Protein AF-A0A392S7V9-F1 (afdb_monomer)

Radius of gyration: 16.76 Å; Cα contacts (8 Å, |Δi|>4): 91; chains: 1; bounding box: 34×37×39 Å

Structure (mmCIF, N/CA/C/O backbone):
data_AF-A0A392S7V9-F1
#
_entry.id   AF-A0A392S7V9-F1
#
loop_
_atom_site.group_PDB
_atom_site.id
_atom_site.type_symbol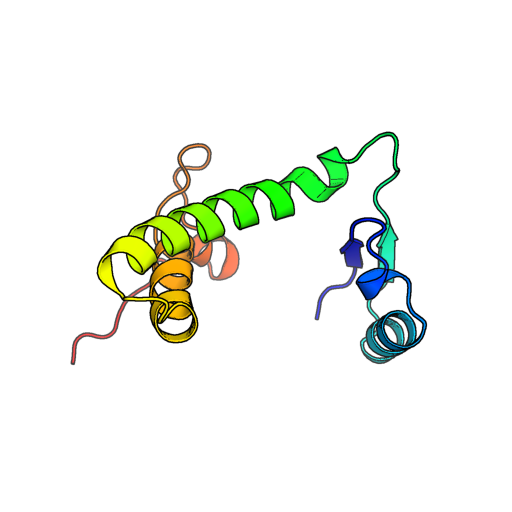
_atom_site.label_atom_id
_atom_site.label_alt_id
_atom_site.label_comp_id
_atom_site.label_asym_id
_atom_site.label_entity_id
_atom_site.label_seq_id
_atom_site.pdbx_PDB_ins_code
_atom_site.Cartn_x
_atom_site.Cartn_y
_atom_site.Cartn_z
_atom_site.occupancy
_atom_site.B_iso_or_equiv
_atom_site.auth_seq_id
_atom_site.auth_comp_id
_atom_site.auth_asym_id
_atom_site.auth_atom_id
_atom_site.pdbx_PDB_model_num
ATOM 1 N N . ILE A 1 1 ? -9.955 8.229 3.179 1.00 89.94 1 ILE A N 1
ATOM 2 C CA . ILE A 1 1 ? -8.567 8.610 3.545 1.00 89.94 1 ILE A CA 1
ATOM 3 C C . ILE A 1 1 ? -8.212 7.867 4.828 1.00 89.94 1 ILE A C 1
ATOM 5 O O . ILE A 1 1 ? -9.065 7.843 5.713 1.00 89.94 1 ILE A O 1
ATOM 9 N N . PRO A 1 2 ? -7.050 7.197 4.920 1.00 94.44 2 PRO A N 1
ATOM 10 C CA . PRO A 1 2 ? -6.676 6.460 6.123 1.00 94.44 2 PRO A CA 1
ATOM 11 C C . PRO A 1 2 ? -6.414 7.411 7.295 1.00 94.44 2 PRO A C 1
ATOM 13 O O . PRO A 1 2 ? -5.805 8.464 7.129 1.00 94.44 2 PRO A O 1
ATOM 16 N N . GLN A 1 3 ? -6.832 7.023 8.498 1.00 97.00 3 GLN A N 1
ATOM 17 C CA . GLN A 1 3 ? -6.489 7.768 9.715 1.00 97.00 3 GLN A CA 1
ATOM 18 C C . GLN A 1 3 ? -5.006 7.607 10.073 1.00 97.00 3 GLN A C 1
ATOM 20 O O . GLN A 1 3 ? -4.376 8.525 10.598 1.00 97.00 3 GLN A O 1
ATOM 25 N N . VAL A 1 4 ? -4.456 6.429 9.780 1.00 95.38 4 VAL A N 1
ATOM 26 C CA . VAL A 1 4 ? -3.097 6.020 10.117 1.00 95.38 4 VAL A CA 1
ATOM 27 C C . VAL A 1 4 ? -2.511 5.235 8.949 1.00 95.38 4 VAL A C 1
ATOM 29 O O . VAL A 1 4 ? -3.193 4.392 8.369 1.00 95.38 4 VAL A O 1
ATOM 32 N N . VAL A 1 5 ? -1.243 5.481 8.638 1.00 94.06 5 VAL A N 1
ATOM 33 C CA . VAL A 1 5 ? -0.427 4.651 7.750 1.00 94.06 5 VAL A CA 1
ATOM 34 C C . VAL A 1 5 ? 0.760 4.126 8.548 1.00 94.06 5 VAL A C 1
ATOM 36 O O . VAL A 1 5 ? 1.475 4.896 9.190 1.00 94.06 5 VAL A O 1
ATOM 39 N N . VAL A 1 6 ? 0.956 2.811 8.509 1.00 92.31 6 VAL A N 1
ATOM 40 C CA . VAL A 1 6 ? 2.122 2.145 9.093 1.00 92.31 6 VAL A CA 1
ATOM 41 C C . VAL A 1 6 ? 3.128 1.893 7.974 1.00 92.31 6 VAL A C 1
ATOM 43 O O . VAL A 1 6 ? 2.763 1.313 6.954 1.00 92.31 6 VAL A O 1
ATOM 46 N N . THR A 1 7 ? 4.369 2.346 8.139 1.00 92.56 7 THR A N 1
ATOM 47 C CA . THR A 1 7 ? 5.449 2.145 7.161 1.00 92.56 7 THR A CA 1
ATOM 48 C C . THR A 1 7 ? 6.673 1.528 7.815 1.00 92.56 7 THR A C 1
ATOM 50 O O . THR A 1 7 ? 6.905 1.697 9.014 1.00 92.56 7 THR A O 1
ATOM 53 N N . ASP A 1 8 ? 7.502 0.869 7.011 1.00 90.06 8 ASP A N 1
ATOM 54 C CA . ASP A 1 8 ? 8.871 0.571 7.417 1.00 90.06 8 ASP A CA 1
ATOM 55 C C . ASP A 1 8 ? 9.732 1.850 7.491 1.00 90.06 8 ASP A C 1
ATOM 57 O O . ASP A 1 8 ? 9.271 2.967 7.224 1.00 90.06 8 ASP A O 1
ATOM 61 N N . ASN A 1 9 ? 10.996 1.681 7.885 1.00 89.81 9 ASN A N 1
ATOM 62 C CA . ASN A 1 9 ? 11.974 2.767 7.995 1.00 89.81 9 ASN A CA 1
ATOM 63 C C . ASN A 1 9 ? 12.658 3.107 6.655 1.00 89.81 9 ASN A C 1
ATOM 65 O O . ASN A 1 9 ? 13.737 3.704 6.647 1.00 89.81 9 ASN A O 1
ATOM 69 N N . GLY A 1 10 ? 12.063 2.728 5.520 1.00 89.81 10 GLY A N 1
ATOM 70 C CA . GLY A 1 10 ? 12.559 3.073 4.195 1.00 89.81 10 GLY A CA 1
ATOM 71 C C . GLY A 1 10 ? 12.678 4.586 4.006 1.00 89.81 10 GLY A C 1
ATOM 72 O O . GLY A 1 10 ? 11.813 5.361 4.421 1.00 89.81 10 GLY A O 1
ATOM 73 N N . THR A 1 11 ? 13.752 5.031 3.354 1.00 92.38 11 THR A N 1
ATOM 74 C CA . THR A 1 11 ? 14.056 6.463 3.166 1.00 92.38 11 THR A CA 1
ATOM 75 C C . THR A 1 11 ? 12.976 7.203 2.371 1.00 92.38 11 THR A C 1
ATOM 77 O O . THR A 1 11 ? 12.734 8.394 2.580 1.00 92.38 11 THR A O 1
ATOM 80 N N . GLN A 1 12 ? 12.258 6.488 1.505 1.00 92.81 12 GLN A N 1
ATOM 81 C CA . GLN A 1 12 ? 11.091 6.989 0.785 1.00 92.81 12 GLN A CA 1
ATOM 82 C C . GLN A 1 12 ? 9.923 7.377 1.710 1.00 92.81 12 GLN A C 1
ATOM 84 O O . GLN A 1 12 ? 9.126 8.234 1.338 1.00 92.81 12 GLN A O 1
ATOM 89 N N . PHE A 1 13 ? 9.842 6.798 2.914 1.00 92.56 13 PHE A N 1
ATOM 90 C CA . PHE A 1 13 ? 8.789 7.064 3.898 1.00 92.56 13 PHE A CA 1
ATOM 91 C C . PHE A 1 13 ? 9.241 7.979 5.043 1.00 92.56 13 PHE A C 1
ATOM 93 O O . PHE A 1 13 ? 8.404 8.467 5.797 1.00 92.56 13 PHE A O 1
ATOM 100 N N . THR A 1 14 ? 10.541 8.254 5.184 1.00 91.06 14 THR A N 1
ATOM 101 C CA . THR A 1 14 ? 11.074 9.147 6.233 1.00 91.06 14 THR A CA 1
ATOM 102 C C . THR A 1 14 ? 11.309 10.583 5.751 1.00 91.06 14 THR A C 1
ATOM 104 O O . THR A 1 14 ? 11.541 11.492 6.557 1.00 91.06 14 THR A O 1
ATOM 107 N N . ASN A 1 15 ? 11.232 10.831 4.439 1.00 93.56 15 ASN A N 1
ATOM 108 C CA . ASN A 1 15 ? 11.508 12.149 3.872 1.00 93.56 15 ASN A CA 1
ATOM 109 C C . ASN A 1 15 ? 10.447 13.208 4.250 1.00 93.56 15 ASN A C 1
ATOM 111 O O . ASN A 1 15 ? 9.330 12.911 4.680 1.00 93.56 15 ASN A O 1
ATOM 115 N N . LYS A 1 16 ? 10.816 14.490 4.120 1.00 95.38 16 LYS A N 1
ATOM 116 C CA . LYS A 1 16 ? 9.931 15.614 4.467 1.00 95.38 16 LYS A CA 1
ATOM 117 C C . LYS A 1 16 ? 8.694 15.673 3.565 1.00 95.38 16 LYS A C 1
ATOM 119 O O . LYS A 1 16 ? 7.602 15.876 4.077 1.00 95.38 16 LYS A O 1
ATOM 124 N N . HIS A 1 17 ? 8.855 15.449 2.262 1.00 96.25 17 HIS A N 1
ATOM 125 C CA . HIS A 1 17 ? 7.754 15.524 1.298 1.00 96.25 17 HIS A CA 1
ATOM 126 C C . HIS A 1 17 ? 6.618 14.550 1.628 1.00 96.25 17 HIS A C 1
ATOM 128 O O . HIS A 1 17 ? 5.452 14.928 1.584 1.00 96.25 17 HIS A O 1
ATOM 134 N N . PHE A 1 18 ? 6.949 13.319 2.014 1.00 95.88 18 PHE A N 1
ATOM 135 C CA . PHE A 1 18 ? 5.973 12.311 2.406 1.00 95.88 18 PHE A CA 1
ATOM 136 C C . PHE A 1 18 ? 5.247 12.704 3.696 1.00 95.88 18 PHE A C 1
ATOM 138 O O . PHE A 1 18 ? 4.023 12.623 3.765 1.00 95.88 18 PHE A O 1
ATOM 145 N N . ARG A 1 19 ? 5.979 13.217 4.692 1.00 94.69 19 ARG A N 1
ATOM 146 C CA . ARG A 1 19 ? 5.384 13.717 5.943 1.00 94.69 19 ARG A CA 1
ATOM 147 C C . ARG A 1 19 ? 4.453 14.907 5.711 1.00 94.69 19 ARG A C 1
ATOM 149 O O . ARG A 1 19 ? 3.360 14.930 6.271 1.00 94.69 19 ARG A O 1
ATOM 156 N N . ASP A 1 20 ? 4.858 15.857 4.870 1.00 97.19 20 ASP A N 1
ATOM 157 C CA . ASP A 1 20 ? 4.033 17.011 4.499 1.00 97.19 20 ASP A CA 1
ATOM 158 C C . ASP A 1 20 ? 2.752 16.556 3.777 1.00 97.19 20 ASP A C 1
ATOM 160 O O . ASP A 1 20 ? 1.662 17.039 4.080 1.00 97.19 20 ASP A O 1
ATOM 164 N N . PHE A 1 21 ? 2.867 15.585 2.864 1.00 96.88 21 PHE A N 1
ATOM 165 C CA . PHE A 1 21 ? 1.723 14.995 2.172 1.00 96.88 21 PHE A CA 1
ATOM 166 C C . PHE A 1 21 ? 0.744 14.327 3.147 1.00 96.88 21 PHE A C 1
ATOM 168 O O . PHE A 1 21 ? -0.452 14.607 3.092 1.00 96.88 21 PHE A O 1
ATOM 175 N N . LEU A 1 22 ? 1.237 13.492 4.070 1.00 97.38 22 LEU A N 1
ATOM 176 C CA . LEU A 1 22 ? 0.391 12.834 5.071 1.00 97.38 22 LEU A CA 1
ATOM 177 C C . LEU A 1 22 ? -0.306 13.846 5.990 1.00 97.38 22 LEU A C 1
ATOM 179 O O . LEU A 1 22 ? -1.491 13.689 6.285 1.00 97.38 22 LEU A O 1
ATOM 183 N N . ALA A 1 23 ? 0.388 14.919 6.380 1.00 96.25 23 ALA A N 1
ATOM 184 C CA . ALA A 1 23 ? -0.208 16.006 7.150 1.00 96.25 23 ALA A CA 1
ATOM 185 C C . ALA A 1 23 ? -1.327 16.717 6.370 1.00 96.25 23 ALA A C 1
ATOM 187 O O . ALA A 1 23 ? -2.395 16.961 6.932 1.00 96.25 23 ALA A O 1
ATOM 188 N N . ALA A 1 24 ? -1.128 16.984 5.074 1.00 97.88 24 ALA A N 1
ATOM 189 C CA . ALA A 1 24 ? -2.130 17.623 4.219 1.00 97.88 24 ALA A CA 1
ATOM 190 C C . ALA A 1 24 ? -3.423 16.799 4.095 1.00 97.88 24 ALA A C 1
ATOM 192 O O . ALA A 1 24 ? -4.509 17.367 4.004 1.00 97.88 24 ALA A O 1
ATOM 193 N N . ILE A 1 25 ? -3.325 15.467 4.144 1.00 97.44 25 ILE A N 1
ATOM 194 C CA . ILE A 1 25 ? -4.491 14.569 4.131 1.00 97.44 25 ILE A CA 1
ATOM 195 C C . ILE A 1 25 ? -4.966 14.166 5.537 1.00 97.44 25 ILE A C 1
ATOM 197 O O . ILE A 1 25 ? -5.868 13.344 5.663 1.00 97.44 25 ILE A O 1
ATOM 201 N N . THR A 1 26 ? -4.412 14.758 6.604 1.00 97.75 26 THR A N 1
ATOM 202 C CA . THR A 1 26 ? -4.769 14.457 8.007 1.00 97.75 26 THR A CA 1
ATOM 203 C C . THR A 1 26 ? -4.547 12.980 8.387 1.00 97.75 26 THR A C 1
ATOM 205 O O . THR A 1 26 ? -5.270 12.398 9.195 1.00 97.75 26 THR A O 1
ATOM 208 N N . THR A 1 27 ? -3.521 12.349 7.817 1.00 98.06 27 THR A N 1
ATOM 209 C CA . THR A 1 27 ? -3.132 10.964 8.109 1.00 98.06 27 THR A CA 1
ATOM 210 C C . THR A 1 27 ? -1.927 10.943 9.043 1.00 98.06 27 THR A C 1
ATOM 212 O O . THR A 1 27 ? -0.914 11.594 8.793 1.00 98.06 27 THR A O 1
ATOM 215 N N . LYS A 1 28 ? -2.000 10.157 10.121 1.00 96.38 28 LYS A N 1
ATOM 216 C CA . LYS A 1 28 ? -0.858 9.930 11.018 1.00 96.38 28 LYS A CA 1
ATOM 217 C C . LYS A 1 28 ? 0.068 8.859 10.445 1.00 96.38 28 LYS A C 1
ATOM 219 O O . LYS A 1 28 ? -0.404 7.867 9.898 1.00 96.38 28 LYS A O 1
ATOM 224 N N . GLN A 1 29 ? 1.375 9.022 10.623 1.00 94.50 29 GLN A N 1
ATOM 225 C CA . GLN A 1 29 ? 2.356 7.996 10.274 1.00 94.50 29 GLN A CA 1
ATOM 226 C C . GLN A 1 29 ? 2.847 7.269 11.527 1.00 94.50 29 GLN A C 1
ATOM 228 O O . GLN A 1 29 ? 3.211 7.909 12.515 1.00 94.50 29 GLN A O 1
ATOM 233 N N . HIS A 1 30 ? 2.911 5.942 11.462 1.00 92.81 30 HIS A N 1
ATOM 234 C CA . HIS A 1 30 ? 3.624 5.114 12.428 1.00 92.81 30 HIS A CA 1
ATOM 235 C C . HIS A 1 30 ? 4.730 4.337 11.725 1.00 92.81 30 HIS A C 1
ATOM 237 O O . HIS A 1 30 ? 4.508 3.736 10.678 1.00 92.81 30 HIS A O 1
ATOM 243 N N . PHE A 1 31 ? 5.919 4.341 12.316 1.00 90.69 31 PHE A N 1
ATOM 244 C CA . PHE A 1 31 ? 7.035 3.542 11.832 1.00 90.69 31 PHE A CA 1
ATOM 245 C C . PHE A 1 31 ? 7.053 2.199 12.545 1.00 90.69 31 PHE A C 1
ATOM 247 O O . PHE A 1 31 ? 6.837 2.126 13.757 1.00 90.69 31 PHE A O 1
ATOM 254 N N . THR A 1 32 ? 7.345 1.133 11.810 1.00 89.44 32 THR A N 1
ATOM 255 C CA . THR A 1 32 ? 7.640 -0.151 12.437 1.00 89.44 32 THR A CA 1
ATOM 256 C C . THR A 1 32 ? 8.962 -0.071 13.186 1.00 89.44 32 THR A C 1
ATOM 258 O O . THR A 1 32 ? 9.957 0.423 12.647 1.00 89.44 32 THR A O 1
ATOM 261 N N . SER A 1 33 ? 8.996 -0.586 14.415 1.00 83.19 33 SER A N 1
ATOM 262 C CA . SER A 1 33 ? 10.257 -0.731 15.144 1.00 83.19 33 SER A CA 1
ATOM 263 C C . SER A 1 33 ? 11.196 -1.674 14.389 1.00 83.19 33 SER A C 1
ATOM 265 O O . SER A 1 33 ? 10.752 -2.670 13.816 1.00 83.19 33 SER A O 1
ATOM 267 N N . VAL A 1 34 ? 12.498 -1.384 14.433 1.00 75.06 34 VAL A N 1
ATOM 268 C CA . VAL A 1 34 ? 13.552 -2.263 13.896 1.00 75.06 34 VAL A CA 1
ATOM 269 C C . VAL A 1 34 ? 13.509 -3.646 14.557 1.00 75.06 34 VAL A C 1
ATOM 271 O O . VAL A 1 34 ? 13.798 -4.649 13.915 1.00 75.06 34 VAL A O 1
ATOM 274 N N . GLU A 1 35 ? 13.085 -3.708 15.819 1.00 73.19 35 GLU A N 1
ATOM 275 C CA .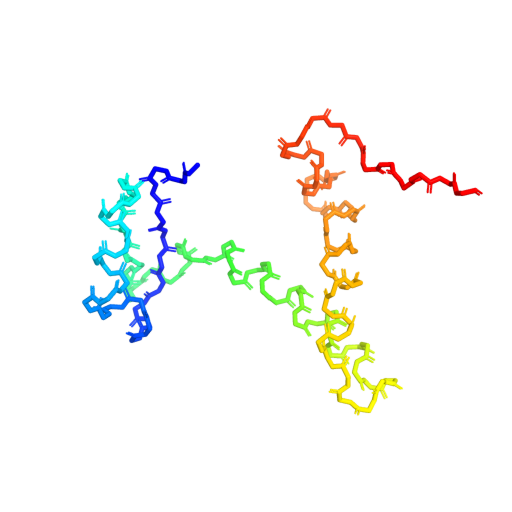 GLU A 1 35 ? 12.977 -4.945 16.598 1.00 73.19 35 GLU A CA 1
ATOM 276 C C . GLU A 1 35 ? 11.689 -5.730 16.297 1.00 73.19 35 GLU A C 1
ATOM 278 O O . GLU A 1 35 ? 11.603 -6.913 16.612 1.00 73.19 35 GLU A O 1
ATOM 283 N N . HIS A 1 36 ? 10.691 -5.084 15.676 1.00 74.44 36 HIS A N 1
ATOM 284 C CA . HIS A 1 36 ? 9.375 -5.672 15.396 1.00 74.44 36 HIS A CA 1
ATOM 285 C C . HIS A 1 36 ? 8.916 -5.427 13.944 1.00 74.44 36 HIS A C 1
ATOM 287 O O . HIS A 1 36 ? 7.844 -4.841 13.718 1.00 74.44 36 HIS A O 1
ATOM 293 N N . PRO A 1 37 ? 9.684 -5.889 12.935 1.00 67.75 37 PRO A N 1
ATOM 294 C CA . PRO A 1 37 ? 9.332 -5.735 11.522 1.00 67.75 37 PRO A CA 1
ATOM 295 C C . PRO A 1 37 ? 8.004 -6.422 11.162 1.00 67.75 37 PRO A C 1
ATOM 297 O O . PRO A 1 37 ? 7.319 -6.000 10.234 1.00 67.75 37 PRO A O 1
ATOM 300 N N . GLN A 1 38 ? 7.557 -7.404 11.956 1.00 75.50 38 GLN A N 1
ATOM 301 C CA . GLN A 1 38 ? 6.271 -8.092 11.783 1.00 75.50 38 GLN A CA 1
ATOM 302 C C . GLN A 1 38 ? 5.068 -7.142 11.847 1.00 75.50 38 GLN A C 1
ATOM 304 O O . GLN A 1 38 ? 4.005 -7.481 11.331 1.00 75.50 38 GLN A O 1
ATOM 309 N N . THR A 1 39 ? 5.225 -5.946 12.422 1.00 81.19 39 THR A N 1
ATOM 310 C CA . THR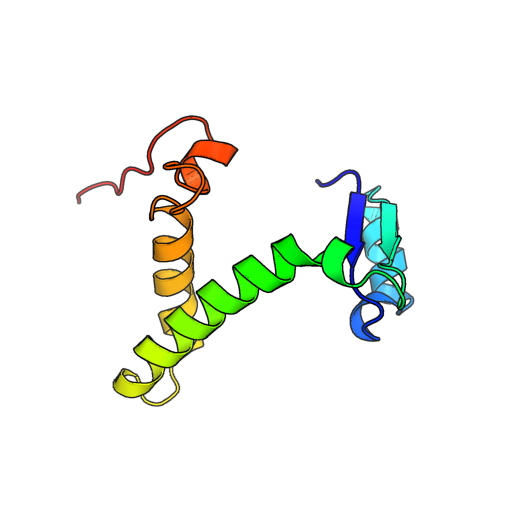 A 1 39 ? 4.196 -4.893 12.401 1.00 81.19 39 THR A CA 1
ATOM 311 C C . THR A 1 39 ? 3.828 -4.485 10.964 1.00 81.19 39 THR A C 1
ATOM 313 O O . THR A 1 39 ? 2.684 -4.120 10.708 1.00 81.19 39 THR A O 1
ATOM 316 N N . ASN A 1 40 ? 4.753 -4.625 10.003 1.00 86.81 40 ASN A N 1
ATOM 31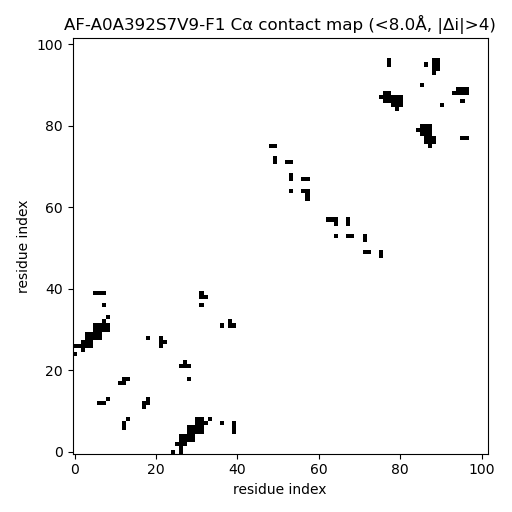7 C CA . ASN A 1 40 ? 4.500 -4.440 8.568 1.00 86.81 40 ASN A CA 1
ATOM 318 C C . ASN A 1 40 ? 4.138 -5.756 7.850 1.00 86.81 40 ASN A C 1
ATOM 320 O O . ASN A 1 40 ? 3.992 -5.803 6.627 1.00 86.81 40 ASN A O 1
ATOM 324 N N . GLY A 1 41 ? 3.996 -6.854 8.593 1.00 88.75 41 GLY A N 1
ATOM 325 C CA . GLY A 1 41 ? 3.917 -8.207 8.048 1.00 88.75 41 GLY A CA 1
ATOM 326 C C . GLY A 1 41 ? 2.719 -8.431 7.126 1.00 88.75 41 GLY A C 1
ATOM 327 O O . GLY A 1 41 ? 2.813 -9.223 6.190 1.00 88.75 41 GLY A O 1
ATOM 328 N N . GLN A 1 42 ? 1.610 -7.712 7.333 1.00 88.38 42 GLN A N 1
ATOM 329 C CA . GLN A 1 42 ? 0.458 -7.762 6.427 1.00 88.38 42 GLN A CA 1
ATOM 330 C C . GLN A 1 42 ? 0.791 -7.180 5.047 1.00 88.38 42 GLN A C 1
ATOM 332 O O . GLN A 1 42 ? 0.498 -7.815 4.032 1.00 88.38 42 GLN A O 1
ATOM 337 N N . ALA A 1 43 ? 1.448 -6.017 5.000 1.00 90.00 43 ALA A N 1
ATOM 338 C CA . ALA A 1 43 ? 1.880 -5.411 3.744 1.00 90.00 43 ALA A CA 1
ATOM 339 C C . ALA A 1 43 ? 2.932 -6.289 3.051 1.00 90.00 43 ALA A C 1
ATOM 341 O O . ALA A 1 43 ? 2.836 -6.545 1.853 1.00 90.00 43 ALA A O 1
ATOM 342 N N . GLU A 1 44 ? 3.886 -6.842 3.803 1.00 90.56 44 GLU A N 1
ATOM 343 C CA . GLU A 1 44 ? 4.891 -7.767 3.267 1.00 90.56 44 GLU A CA 1
ATOM 344 C C . GLU A 1 44 ? 4.277 -9.070 2.734 1.00 90.56 44 GLU A C 1
ATOM 346 O O . GLU A 1 44 ? 4.705 -9.595 1.703 1.00 90.56 44 GLU A O 1
ATOM 351 N N . ALA A 1 45 ? 3.268 -9.623 3.411 1.00 90.75 45 ALA A N 1
ATOM 352 C CA . ALA A 1 45 ? 2.543 -10.798 2.939 1.00 90.75 45 ALA A CA 1
ATOM 353 C C . ALA A 1 45 ? 1.802 -10.510 1.625 1.00 90.75 45 ALA A C 1
ATOM 355 O O . ALA A 1 45 ? 1.962 -11.273 0.668 1.00 90.75 45 ALA A O 1
ATOM 356 N N . ALA A 1 46 ? 1.075 -9.392 1.545 1.00 90.88 46 ALA A N 1
ATOM 357 C CA . ALA A 1 46 ? 0.396 -8.964 0.324 1.00 90.88 46 ALA A CA 1
ATOM 358 C C . ALA A 1 46 ? 1.396 -8.740 -0.826 1.00 90.88 46 ALA A C 1
ATOM 360 O O . ALA A 1 46 ? 1.241 -9.313 -1.908 1.00 90.88 46 ALA A O 1
ATOM 361 N N . ASN A 1 47 ? 2.487 -8.010 -0.568 1.00 93.12 47 ASN A N 1
ATOM 362 C CA . ASN A 1 47 ? 3.539 -7.746 -1.550 1.00 93.12 47 ASN A CA 1
ATOM 363 C C . ASN A 1 47 ? 4.163 -9.043 -2.081 1.00 93.12 47 ASN A C 1
ATOM 365 O O . ASN A 1 47 ? 4.357 -9.186 -3.286 1.00 93.12 47 ASN A O 1
ATOM 369 N N . ARG A 1 48 ? 4.414 -10.039 -1.221 1.00 93.62 48 ARG A N 1
ATOM 370 C CA . ARG A 1 48 ? 4.9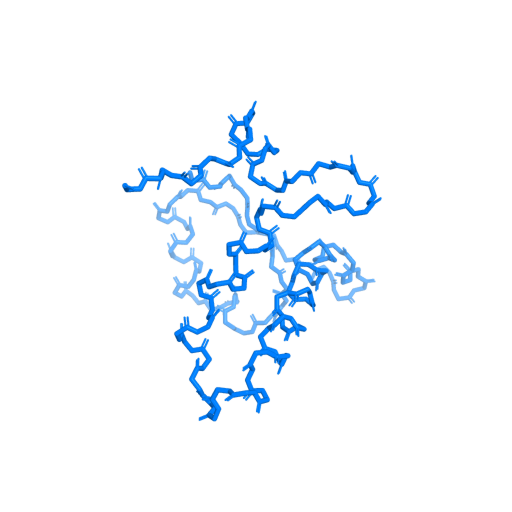20 -11.356 -1.651 1.00 93.62 48 ARG A CA 1
ATOM 371 C C . ARG A 1 48 ? 3.952 -12.105 -2.565 1.00 93.62 48 ARG A C 1
ATOM 373 O O . ARG A 1 48 ? 4.400 -12.860 -3.427 1.00 93.62 48 ARG A O 1
ATOM 380 N N . VAL A 1 49 ? 2.639 -11.965 -2.385 1.00 92.88 49 VAL A N 1
ATOM 381 C CA . VAL A 1 49 ? 1.650 -12.579 -3.288 1.00 92.88 49 VAL A CA 1
ATOM 382 C C . VAL A 1 49 ? 1.658 -11.870 -4.642 1.00 92.88 49 VAL A C 1
ATOM 384 O O . VAL A 1 49 ? 1.788 -12.536 -5.669 1.00 92.88 49 VAL A O 1
ATOM 387 N N . ILE A 1 50 ? 1.621 -10.536 -4.641 1.00 92.88 50 ILE A N 1
ATOM 388 C CA . ILE A 1 50 ? 1.623 -9.715 -5.861 1.00 92.88 50 ILE A CA 1
ATOM 389 C C . ILE A 1 50 ? 2.903 -9.950 -6.673 1.00 92.88 50 ILE A C 1
ATOM 391 O O . ILE A 1 50 ? 2.833 -10.256 -7.861 1.00 92.88 50 ILE A O 1
ATOM 395 N N . LEU A 1 51 ? 4.076 -9.905 -6.035 1.00 93.31 51 LEU A N 1
ATOM 396 C CA . LEU A 1 51 ? 5.361 -10.133 -6.704 1.00 93.31 51 LEU A CA 1
ATOM 397 C C . LEU A 1 51 ? 5.476 -11.546 -7.291 1.00 93.31 51 LEU A C 1
ATOM 399 O O . LEU A 1 51 ? 6.02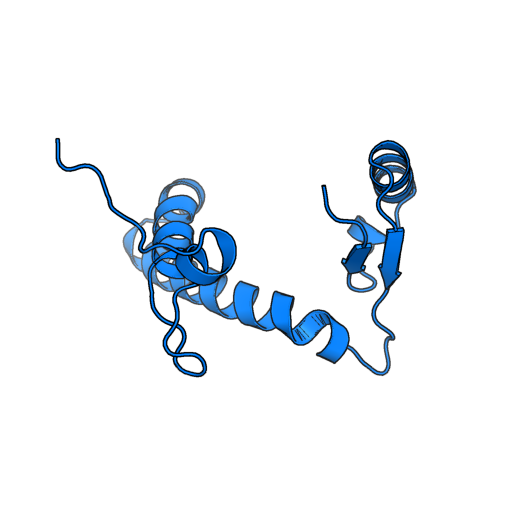2 -11.710 -8.380 1.00 93.31 51 LEU A O 1
ATOM 403 N N . ARG A 1 52 ? 4.937 -12.573 -6.616 1.00 92.50 52 ARG A N 1
ATOM 404 C CA . ARG A 1 52 ? 4.886 -13.939 -7.171 1.00 92.50 52 ARG A CA 1
ATOM 405 C C . ARG A 1 52 ? 3.979 -14.025 -8.397 1.00 92.50 52 ARG A C 1
ATOM 407 O O . ARG A 1 52 ? 4.361 -14.669 -9.371 1.00 92.50 52 ARG A O 1
ATOM 414 N N . GLY A 1 53 ? 2.812 -13.381 -8.356 1.00 91.25 53 GLY A N 1
ATOM 415 C CA . GLY A 1 53 ? 1.902 -13.302 -9.501 1.00 91.25 53 GLY A CA 1
ATOM 416 C C . GLY A 1 53 ? 2.553 -12.611 -10.699 1.00 91.25 53 GLY A C 1
ATOM 417 O O . GLY A 1 53 ? 2.548 -13.160 -11.797 1.00 91.25 53 GLY A O 1
ATOM 418 N N . LEU A 1 54 ? 3.195 -11.463 -10.462 1.00 91.44 54 LEU A N 1
ATOM 419 C CA . LEU A 1 54 ? 3.938 -10.720 -11.481 1.00 91.44 54 LEU A CA 1
ATOM 420 C C . LEU A 1 54 ? 5.073 -11.550 -12.078 1.00 91.44 54 LEU A C 1
ATOM 422 O O . LEU A 1 54 ? 5.157 -11.659 -13.296 1.00 91.44 54 LEU A O 1
ATOM 426 N N . LYS A 1 55 ? 5.911 -12.182 -11.245 1.00 89.94 55 LYS A N 1
ATOM 427 C CA . LYS A 1 55 ? 7.020 -13.024 -11.720 1.00 89.94 55 LYS A CA 1
ATOM 428 C C . LYS A 1 55 ? 6.527 -14.115 -12.671 1.00 89.94 55 LYS A C 1
ATOM 430 O O . LYS A 1 55 ? 7.086 -14.279 -13.744 1.00 89.94 55 LYS A O 1
ATOM 435 N N . ARG A 1 56 ? 5.435 -14.795 -12.308 1.00 87.50 56 ARG A N 1
ATOM 436 C CA . ARG A 1 56 ? 4.847 -15.860 -13.131 1.00 87.50 56 ARG A CA 1
ATOM 437 C C . ARG A 1 56 ? 4.308 -15.358 -14.473 1.00 87.50 56 ARG A C 1
ATOM 439 O O . ARG A 1 56 ? 4.381 -16.088 -15.448 1.00 87.50 56 ARG A O 1
ATOM 446 N N . ARG A 1 57 ? 3.754 -14.144 -14.528 1.00 83.75 57 ARG A N 1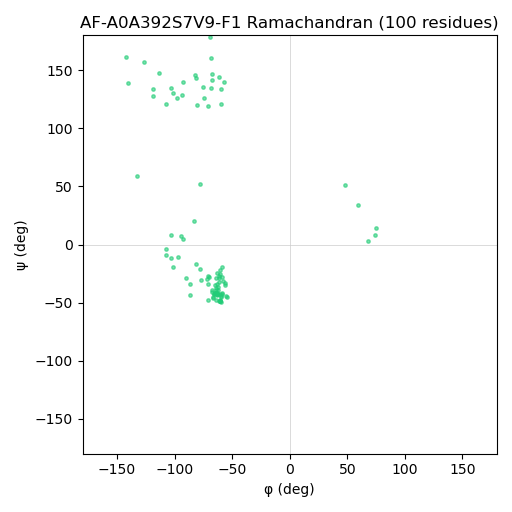
ATOM 447 C CA . ARG A 1 57 ? 3.268 -13.531 -15.779 1.00 83.75 57 ARG A CA 1
ATOM 448 C C . ARG A 1 57 ? 4.406 -12.982 -16.641 1.00 83.75 57 ARG A C 1
ATOM 450 O O . ARG A 1 57 ? 4.304 -12.964 -17.863 1.00 83.75 57 ARG A O 1
ATOM 457 N N . LEU A 1 58 ? 5.495 -12.543 -16.015 1.00 83.50 58 LEU A N 1
ATOM 458 C CA . LEU A 1 58 ? 6.638 -11.951 -16.706 1.00 83.50 58 LEU A CA 1
ATOM 459 C C . LEU A 1 58 ? 7.470 -12.954 -17.494 1.00 83.50 58 LEU A C 1
ATOM 461 O O . LEU A 1 58 ? 8.016 -12.568 -18.530 1.00 83.50 58 LEU A O 1
ATOM 465 N N . ASP A 1 59 ? 7.514 -14.209 -17.041 1.00 74.31 59 ASP A N 1
ATOM 466 C CA . ASP A 1 59 ? 8.135 -15.310 -17.783 1.00 74.31 59 ASP A CA 1
ATOM 467 C C . ASP A 1 59 ? 7.514 -15.445 -19.195 1.00 74.31 59 ASP A C 1
ATOM 469 O O . ASP A 1 59 ? 8.231 -15.698 -20.164 1.00 74.31 59 ASP A O 1
ATOM 473 N N . ASP A 1 60 ? 6.215 -15.146 -19.339 1.00 67.62 60 ASP A N 1
ATOM 474 C CA . ASP A 1 60 ? 5.485 -15.201 -20.613 1.00 67.62 60 ASP A CA 1
ATOM 475 C C . ASP A 1 60 ? 5.514 -13.863 -21.394 1.00 67.62 60 ASP A C 1
ATOM 477 O O . ASP A 1 60 ? 5.455 -13.844 -22.626 1.00 67.62 60 ASP A O 1
ATOM 481 N N . ALA A 1 61 ? 5.617 -12.723 -20.696 1.00 66.94 61 ALA A N 1
ATOM 482 C CA . ALA A 1 61 ? 5.312 -11.393 -21.243 1.00 66.94 61 ALA A CA 1
ATOM 483 C C . ALA A 1 61 ? 6.529 -10.513 -21.622 1.00 66.94 61 ALA A C 1
ATOM 485 O O . ALA A 1 61 ? 6.350 -9.340 -21.957 1.00 66.94 61 ALA A O 1
ATOM 486 N N . LYS A 1 62 ? 7.768 -11.037 -21.598 1.00 71.75 62 LYS A N 1
ATOM 487 C CA . LYS A 1 62 ? 9.012 -10.321 -21.990 1.00 71.75 62 LYS A CA 1
ATOM 488 C C . LYS A 1 62 ? 9.159 -8.919 -21.359 1.00 71.75 62 LYS A C 1
ATOM 490 O O . LYS A 1 62 ? 9.425 -7.947 -22.063 1.00 71.75 62 LYS A O 1
ATOM 495 N N . ASN A 1 63 ? 9.013 -8.813 -20.036 1.00 72.06 63 ASN A N 1
ATOM 496 C CA . ASN A 1 63 ? 9.146 -7.569 -19.248 1.00 72.06 63 ASN A CA 1
ATOM 497 C C . ASN A 1 63 ? 7.986 -6.550 -19.329 1.00 72.06 63 ASN A C 1
ATOM 499 O O . ASN A 1 63 ? 8.138 -5.430 -18.838 1.00 72.06 63 ASN A O 1
ATOM 503 N N . LYS A 1 64 ? 6.811 -6.925 -19.849 1.00 84.25 64 LYS A N 1
ATOM 504 C CA . LYS A 1 64 ? 5.580 -6.100 -19.830 1.00 84.25 64 LYS A CA 1
ATOM 505 C C . LYS A 1 64 ? 4.861 -6.101 -18.472 1.00 84.25 64 LYS A C 1
ATOM 507 O O . LYS A 1 64 ? 3.692 -6.455 -18.345 1.00 84.25 64 LYS A O 1
ATOM 512 N N . TRP A 1 65 ? 5.596 -5.797 -17.404 1.00 84.12 65 TRP A N 1
ATOM 513 C CA . TRP A 1 65 ? 5.077 -5.939 -16.038 1.00 84.12 65 TRP A CA 1
ATOM 514 C C . TRP A 1 65 ? 3.999 -4.911 -15.697 1.00 84.12 65 TRP A C 1
ATOM 516 O O . TRP A 1 65 ? 3.142 -5.191 -14.862 1.00 84.12 65 TRP A O 1
ATOM 526 N N . VAL A 1 66 ? 4.032 -3.738 -16.333 1.00 88.00 66 VAL A N 1
ATOM 527 C CA . VAL A 1 66 ? 3.055 -2.667 -16.102 1.00 88.00 66 VAL A CA 1
ATOM 528 C C . VAL A 1 66 ? 1.682 -3.093 -16.613 1.00 88.00 66 VAL A C 1
ATOM 530 O O . VAL A 1 66 ? 0.674 -2.882 -15.943 1.00 88.00 66 VAL A O 1
ATOM 533 N N . GLU A 1 67 ? 1.647 -3.741 -17.774 1.00 87.56 67 GLU A N 1
ATOM 534 C CA . GLU A 1 67 ? 0.437 -4.270 -18.391 1.00 87.56 67 GLU A CA 1
ATOM 535 C C . GLU A 1 67 ? -0.148 -5.431 -17.573 1.00 87.56 67 GLU A C 1
ATOM 537 O O . GLU A 1 67 ? -1.360 -5.505 -17.371 1.00 87.56 67 GLU A O 1
ATOM 542 N N . GLU A 1 68 ? 0.713 -6.294 -17.028 1.00 89.25 68 GLU A N 1
ATOM 543 C CA . GLU A 1 68 ? 0.303 -7.447 -16.217 1.00 89.25 68 GLU A CA 1
ATOM 544 C C . GLU A 1 68 ? -0.097 -7.081 -14.780 1.00 89.25 68 GLU A C 1
ATOM 546 O O . GLU A 1 68 ? -0.838 -7.826 -14.131 1.00 89.25 68 GLU A O 1
ATOM 551 N N . LEU A 1 69 ? 0.350 -5.927 -14.271 1.00 91.38 69 LEU A N 1
ATOM 552 C CA . LEU A 1 69 ? 0.090 -5.497 -12.896 1.00 91.38 69 LEU A CA 1
ATOM 553 C C . LEU A 1 69 ? -1.404 -5.480 -12.574 1.00 91.38 69 LEU A C 1
ATOM 555 O O . LEU A 1 69 ? -1.811 -5.992 -11.531 1.00 91.38 69 LEU A O 1
ATOM 559 N N . TRP A 1 70 ? -2.228 -4.953 -13.480 1.00 90.75 70 TRP A N 1
ATOM 560 C CA . TRP A 1 70 ? -3.676 -4.905 -13.283 1.00 90.75 70 TRP A CA 1
ATOM 561 C C . TRP A 1 70 ? -4.304 -6.294 -13.196 1.00 90.75 70 TRP A C 1
ATOM 563 O O . TRP A 1 70 ? -5.141 -6.530 -12.326 1.00 90.75 70 TRP A O 1
ATOM 573 N N . SER A 1 71 ? -3.871 -7.230 -14.044 1.00 90.69 71 SER A N 1
ATOM 574 C CA . SER A 1 71 ? -4.366 -8.610 -14.019 1.00 90.69 71 SER A CA 1
ATOM 575 C C . SER A 1 71 ? -4.007 -9.313 -12.706 1.00 90.69 71 SER A C 1
ATOM 577 O O . SER A 1 71 ? -4.839 -9.994 -12.095 1.00 90.69 71 SER A O 1
ATOM 579 N N . VAL A 1 72 ? -2.779 -9.104 -12.223 1.00 93.19 72 VAL A N 1
ATOM 580 C CA . VAL A 1 72 ? -2.308 -9.677 -10.957 1.00 93.19 72 VAL A CA 1
ATOM 581 C C . VAL A 1 72 ? -3.052 -9.083 -9.763 1.00 93.19 72 VAL A C 1
ATOM 583 O O . VAL A 1 72 ? -3.497 -9.836 -8.896 1.00 93.19 72 VAL A O 1
ATOM 586 N N . LEU A 1 73 ? -3.237 -7.761 -9.722 1.00 94.19 73 LEU A N 1
ATOM 587 C CA . LEU A 1 73 ? -3.996 -7.099 -8.657 1.00 94.19 73 LEU A CA 1
ATOM 588 C C . LEU A 1 73 ? -5.459 -7.543 -8.644 1.00 94.19 73 LEU A C 1
ATOM 590 O O . LEU A 1 73 ? -5.991 -7.857 -7.582 1.00 94.19 73 LEU A O 1
ATOM 594 N N . TRP A 1 74 ? -6.088 -7.652 -9.816 1.00 93.12 74 TRP A N 1
ATOM 595 C CA . TRP A 1 74 ? -7.455 -8.153 -9.927 1.00 93.12 74 TRP A CA 1
ATOM 596 C C . TRP A 1 74 ? -7.584 -9.575 -9.379 1.00 93.12 74 TRP A C 1
ATOM 598 O O . TRP A 1 74 ? -8.482 -9.868 -8.588 1.00 93.12 74 TRP A O 1
ATOM 608 N N . THR A 1 75 ? -6.643 -10.448 -9.740 1.00 93.19 75 THR A N 1
ATOM 609 C CA . THR A 1 75 ? -6.594 -11.819 -9.219 1.00 93.19 75 THR A CA 1
ATOM 610 C C . THR A 1 75 ? -6.448 -11.817 -7.698 1.00 93.19 75 THR A C 1
ATOM 612 O O . THR A 1 75 ? -7.162 -12.547 -7.015 1.00 93.19 75 THR A O 1
ATOM 615 N N . TYR A 1 76 ? -5.573 -10.970 -7.148 1.00 93.31 76 TYR A N 1
ATOM 616 C CA . TYR A 1 76 ? -5.402 -10.835 -5.701 1.00 93.31 76 TYR A CA 1
ATOM 617 C C . TYR A 1 76 ? -6.692 -10.387 -4.999 1.00 93.31 76 TYR A C 1
ATOM 619 O O . TYR A 1 76 ? -7.045 -10.946 -3.966 1.00 93.31 76 TYR A O 1
ATOM 627 N N . TRP A 1 77 ? -7.423 -9.421 -5.561 1.00 94.12 77 TRP A N 1
ATOM 628 C CA . TRP A 1 77 ? -8.663 -8.921 -4.960 1.00 94.12 77 TRP A CA 1
ATOM 629 C C . TRP A 1 77 ? -9.831 -9.902 -5.024 1.00 94.12 77 TRP A C 1
ATOM 631 O O . TRP A 1 77 ? -10.700 -9.837 -4.159 1.00 94.12 77 TRP A O 1
ATOM 641 N N . THR A 1 78 ? -9.852 -10.793 -6.016 1.00 94.25 78 THR A N 1
ATOM 642 C CA . THR A 1 78 ? -10.988 -11.690 -6.297 1.00 94.25 78 THR A CA 1
ATOM 643 C C . THR A 1 78 ? -10.740 -13.154 -5.938 1.00 94.25 78 THR A C 1
ATOM 645 O O . THR A 1 78 ? -11.654 -13.967 -6.020 1.00 94.25 78 THR A O 1
ATOM 648 N N . THR A 1 79 ? -9.532 -13.506 -5.493 1.00 93.75 79 THR A N 1
ATOM 649 C CA . THR A 1 79 ? -9.216 -14.863 -5.029 1.00 93.75 79 THR A CA 1
ATOM 650 C C . THR A 1 79 ? -9.398 -14.958 -3.512 1.00 93.75 79 THR A C 1
ATOM 652 O O . THR A 1 79 ? -8.825 -14.140 -2.786 1.00 93.75 79 THR A O 1
ATOM 655 N N . PRO A 1 80 ? -10.151 -15.950 -3.000 1.00 93.50 80 PRO A N 1
ATOM 656 C CA . PRO A 1 80 ? -10.287 -16.166 -1.564 1.00 93.50 80 PRO A CA 1
ATOM 657 C C . PRO A 1 80 ? -8.936 -16.434 -0.896 1.00 93.50 80 PRO A C 1
ATOM 659 O O . PRO A 1 80 ? -8.142 -17.248 -1.377 1.00 93.50 80 PRO A O 1
ATOM 662 N N . HIS A 1 81 ? -8.667 -15.773 0.230 1.00 90.75 81 HIS A N 1
ATOM 663 C CA . HIS A 1 81 ? -7.451 -16.033 0.993 1.00 90.75 81 HIS A CA 1
ATOM 664 C C . HIS A 1 81 ? -7.582 -17.353 1.764 1.00 90.75 81 HIS A C 1
ATOM 666 O O . HIS A 1 81 ? -8.597 -17.601 2.409 1.00 90.75 81 HIS A O 1
ATOM 672 N N . SER A 1 82 ? -6.543 -18.193 1.757 1.00 88.00 82 SER A N 1
ATOM 673 C CA . SER A 1 82 ? -6.607 -19.548 2.335 1.00 88.00 82 SER A CA 1
ATOM 674 C C . SER A 1 82 ? -6.926 -19.585 3.833 1.00 88.00 82 SER A C 1
ATOM 676 O O . SER A 1 82 ? -7.451 -20.580 4.318 1.00 88.00 82 SER A O 1
ATOM 678 N N . THR A 1 83 ? -6.607 -18.518 4.569 1.00 86.88 83 THR A N 1
ATOM 679 C CA . THR A 1 83 ? -6.850 -18.433 6.018 1.00 86.88 83 THR A CA 1
ATOM 680 C C . THR A 1 83 ? -8.240 -17.919 6.381 1.00 86.88 83 THR A C 1
ATOM 682 O O . THR A 1 83 ? -8.773 -18.331 7.403 1.00 86.88 83 THR A O 1
ATOM 685 N N . THR A 1 84 ? -8.812 -16.999 5.598 1.00 89.62 84 THR A N 1
ATOM 686 C CA . THR A 1 84 ? -10.112 -16.374 5.903 1.00 89.62 84 THR A CA 1
ATOM 687 C C . THR A 1 84 ? -11.252 -16.968 5.085 1.00 89.62 84 THR A C 1
ATOM 689 O O . THR A 1 84 ? -12.404 -16.792 5.458 1.00 89.62 84 THR A O 1
ATOM 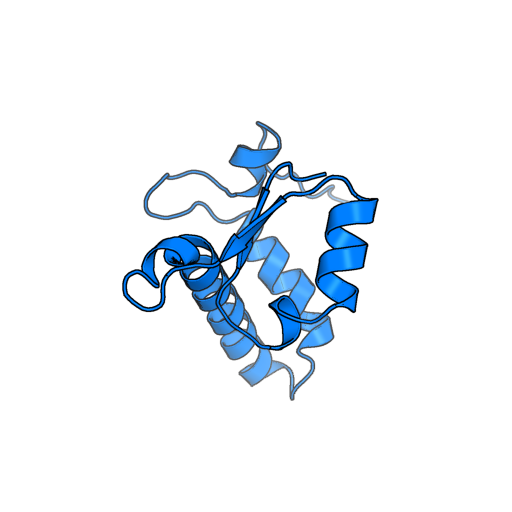692 N N . GLY A 1 85 ? -10.953 -17.634 3.965 1.00 93.69 85 GLY A N 1
ATOM 693 C CA . GLY A 1 85 ? -11.949 -18.075 2.986 1.00 93.69 85 GLY A CA 1
ATOM 694 C C . GLY A 1 85 ? -12.623 -16.927 2.226 1.00 93.69 85 GLY A C 1
ATOM 695 O O . GLY A 1 85 ? -13.498 -17.176 1.406 1.00 93.69 85 GLY A O 1
ATOM 696 N N . GLU A 1 86 ? -12.207 -15.685 2.476 1.00 94.00 86 GLU A N 1
ATOM 697 C CA . GLU A 1 86 ? -12.835 -14.466 1.970 1.00 94.00 86 GLU A CA 1
ATOM 698 C C . GLU A 1 86 ? -11.905 -13.748 0.986 1.00 94.00 86 GLU A C 1
ATOM 700 O O . GLU A 1 86 ? -10.675 -13.790 1.123 1.00 94.00 86 GLU A O 1
ATOM 705 N N . THR A 1 87 ? -12.483 -13.076 -0.011 1.00 94.75 87 THR A N 1
ATOM 706 C CA . THR A 1 87 ? -11.726 -12.257 -0.971 1.00 94.75 87 THR A CA 1
ATOM 707 C C . THR A 1 87 ? -11.444 -10.867 -0.381 1.00 94.75 87 THR A C 1
ATOM 709 O O . THR A 1 87 ? -12.294 -10.319 0.329 1.00 94.75 87 THR A O 1
ATOM 712 N N . PRO A 1 88 ? -10.291 -10.229 -0.670 1.00 94.12 88 PRO A N 1
ATOM 713 C CA . PRO A 1 88 ? -10.053 -8.851 -0.238 1.00 94.12 88 PRO A CA 1
ATOM 714 C C . PRO A 1 88 ? -11.128 -7.869 -0.720 1.00 94.12 88 PRO A C 1
ATOM 716 O O . PRO A 1 88 ? -11.487 -6.954 0.017 1.00 94.12 88 PRO A O 1
ATOM 719 N N . PHE A 1 89 ? -11.676 -8.070 -1.924 1.00 94.44 89 PHE A N 1
ATOM 720 C CA . PHE A 1 89 ? -12.775 -7.254 -2.441 1.00 94.44 89 PHE A CA 1
ATOM 721 C C . PHE A 1 89 ? -14.010 -7.342 -1.538 1.00 94.44 89 PHE A C 1
ATOM 723 O O . PHE A 1 89 ? -14.551 -6.316 -1.123 1.00 94.44 89 PHE A O 1
ATOM 730 N N . ARG A 1 90 ? -14.416 -8.559 -1.165 1.00 94.69 90 ARG A N 1
ATOM 731 C CA . ARG A 1 90 ? -15.570 -8.773 -0.291 1.00 94.69 90 ARG A CA 1
ATOM 732 C C . ARG A 1 90 ? -15.366 -8.191 1.102 1.00 94.69 90 ARG A C 1
ATOM 734 O O . ARG A 1 90 ? -16.296 -7.601 1.641 1.00 94.69 90 ARG A O 1
ATOM 741 N N . LEU A 1 91 ? -14.159 -8.269 1.656 1.00 94.00 91 LEU A N 1
ATOM 742 C CA . LEU A 1 91 ? -13.853 -7.654 2.953 1.00 94.00 91 LEU A CA 1
ATOM 743 C C . LEU A 1 91 ? -13.963 -6.120 2.938 1.00 94.00 91 LEU A C 1
ATOM 745 O O . LEU A 1 91 ? -14.264 -5.527 3.969 1.00 94.00 91 LEU A O 1
ATOM 749 N N . ILE A 1 92 ? -13.728 -5.475 1.791 1.00 93.06 92 ILE A N 1
ATOM 750 C CA . ILE A 1 92 ? -13.808 -4.013 1.652 1.00 93.06 92 ILE A CA 1
ATOM 751 C C . ILE A 1 92 ? -15.238 -3.556 1.338 1.00 93.06 92 ILE A C 1
ATOM 753 O O . ILE A 1 92 ? -15.702 -2.568 1.904 1.00 93.06 92 ILE A O 1
ATOM 757 N N . TYR A 1 93 ? -15.928 -4.249 0.429 1.00 93.81 93 TYR A N 1
AT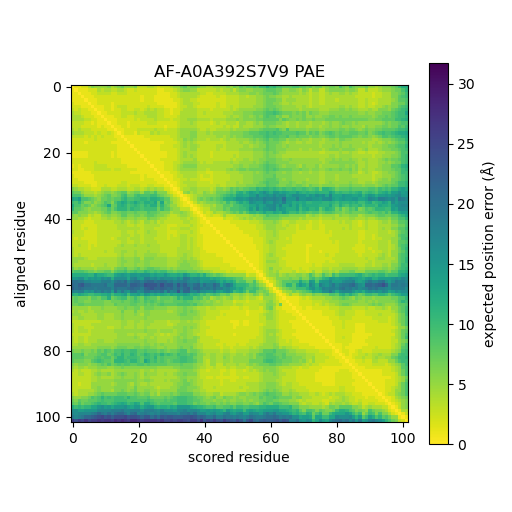OM 758 C CA . TYR A 1 93 ? -17.203 -3.790 -0.138 1.00 93.81 93 TYR A CA 1
ATOM 759 C C . TYR A 1 93 ? -18.431 -4.563 0.357 1.00 93.81 93 TYR A C 1
ATOM 761 O O . TYR A 1 93 ? -19.556 -4.168 0.065 1.00 93.81 93 TYR A O 1
ATOM 769 N N . GLY A 1 94 ? -18.240 -5.662 1.087 1.00 94.31 94 GLY A N 1
ATOM 770 C CA . GLY A 1 94 ? -19.323 -6.490 1.623 1.00 94.31 94 GLY A CA 1
ATOM 771 C C . GLY A 1 94 ? -20.047 -7.360 0.590 1.00 94.31 94 GLY A C 1
ATOM 772 O O . GLY A 1 94 ? -21.065 -7.960 0.918 1.00 94.31 94 GLY A O 1
ATOM 773 N N . THR A 1 95 ? -19.553 -7.440 -0.648 1.00 92.88 95 THR A N 1
ATOM 774 C CA . THR A 1 95 ? -20.153 -8.236 -1.731 1.00 92.88 95 THR A CA 1
ATOM 775 C C . THR A 1 95 ? -19.083 -8.889 -2.599 1.00 92.88 95 THR A C 1
ATOM 777 O O . THR A 1 95 ? -17.929 -8.460 -2.593 1.00 92.88 95 THR A O 1
ATOM 780 N N . GLU A 1 96 ? -19.460 -9.917 -3.357 1.00 90.88 96 GLU A N 1
ATOM 781 C CA . GLU A 1 96 ? -18.573 -10.546 -4.335 1.00 90.88 96 GLU A CA 1
ATOM 782 C C . GLU A 1 96 ? -18.259 -9.604 -5.501 1.00 90.88 96 GLU A C 1
ATOM 784 O O . GLU A 1 96 ? -19.093 -8.802 -5.935 1.00 90.88 96 GLU A O 1
ATOM 789 N N . ALA A 1 97 ? -17.047 -9.727 -6.040 1.00 90.69 97 ALA A N 1
ATOM 790 C CA . ALA A 1 97 ? -16.667 -9.017 -7.250 1.00 90.69 97 ALA A CA 1
ATOM 791 C C . ALA A 1 97 ? -17.393 -9.626 -8.456 1.00 90.69 97 ALA A C 1
ATOM 793 O O . ALA A 1 97 ? -17.191 -10.793 -8.789 1.00 90.69 97 ALA A O 1
ATOM 794 N N . VAL A 1 98 ? -18.207 -8.826 -9.141 1.00 86.50 98 VAL A N 1
ATOM 795 C CA . VAL A 1 98 ? -18.884 -9.233 -10.377 1.00 86.50 98 VAL A CA 1
ATOM 796 C C . VAL A 1 98 ? -18.224 -8.514 -11.544 1.00 86.50 98 VAL A C 1
ATOM 798 O O . VAL A 1 98 ? -18.197 -7.284 -11.581 1.00 86.50 98 VAL A O 1
ATOM 801 N N . ILE A 1 99 ? -17.686 -9.271 -12.501 1.00 75.25 99 ILE A N 1
ATOM 802 C CA . ILE A 1 99 ? -17.223 -8.707 -13.772 1.00 75.25 99 ILE A CA 1
ATOM 803 C C . ILE A 1 99 ? -18.462 -8.532 -14.655 1.00 75.25 99 ILE A C 1
ATOM 805 O O . ILE A 1 99 ? -19.123 -9.533 -14.943 1.00 75.25 99 ILE A O 1
ATOM 809 N N . PRO A 1 100 ? -18.800 -7.307 -15.095 1.00 65.25 100 PRO A N 1
ATOM 810 C CA . PRO A 1 100 ? -19.880 -7.116 -16.049 1.00 65.25 100 PRO A CA 1
ATOM 811 C C . PRO A 1 100 ? -19.548 -7.882 -17.329 1.00 65.25 100 PRO A C 1
ATOM 813 O O . PRO A 1 100 ? -18.512 -7.643 -17.953 1.00 65.25 100 PRO A O 1
ATOM 816 N N . VAL A 1 101 ? -20.415 -8.815 -17.708 1.00 64.31 101 VAL A N 1
ATOM 817 C CA . VAL A 1 101 ? -20.323 -9.475 -19.009 1.00 64.31 101 VAL A CA 1
ATOM 818 C C . VAL A 1 101 ? -20.799 -8.460 -20.049 1.00 64.31 101 VAL A C 1
ATOM 820 O O . VAL A 1 101 ? -21.863 -7.864 -19.870 1.00 64.31 101 VAL A O 1
ATOM 823 N N . LYS A 1 102 ? -19.980 -8.203 -21.072 1.00 51.59 102 LYS A N 1
ATOM 824 C CA . LYS A 1 102 ? -20.408 -7.440 -22.250 1.00 51.59 102 LYS A CA 1
ATOM 825 C C . LYS A 1 102 ? -21.326 -8.279 -23.124 1.00 51.59 102 LYS A C 1
ATOM 827 O O . LYS A 1 102 ? -21.061 -9.497 -23.223 1.00 51.59 102 LYS A O 1
#

Sequence (102 aa):
IPQVVVTDNGTQFTNKHFRDFLAAITTKQHFTSVEHPQTNGQAEAANRVILRGLKRRLDDAKNKWVEELWSVLWTYWTTPHSTTGETPFRLIYGTEAVIPVK

Nearest PDB structures (foldseek):
  4bac-assembly1_B-2  TM=8.565E-01  e=8.634E-06  Human spumaretrovirus
  4ikf-assembly1_B  TM=8.671E-01  e=1.896E-05  Human spumaretrovirus
  3oyj-assembly1_A-2  TM=9.092E-01  e=6.173E-05  Human spumaretrovirus
  4bac-assembly1_A-2  TM=8.973E-01  e=6.173E-05  Human spumaretrovirus
  3s3o-assembly1_B-2  TM=8.731E-01  e=5.781E-05  Human spumaretrovirus

Secondary structure (DSSP, 8-state):
--SEEEE-S-HHHHSHHHHHHHHHTTPEEEEPPTT-GGGGHHHHHHHHHHHHHHHHHHHHHTT-HHHHHHHHHHHHHHSPPTTTS--HHHHHHSS---PPP-

Solvent-accessible surface area (backbone atoms only — not comparable to full-atom values): 6160 Å² total; per-residue (Å²): 131,60,66,63,46,78,39,64,82,48,70,82,65,70,37,67,70,48,51,51,52,32,54,76,66,65,27,45,80,43,70,40,49,89,92,42,58,66,77,46,40,66,61,53,52,51,49,55,52,50,53,51,47,46,55,64,50,33,78,78,48,81,74,48,52,78,74,45,45,59,59,38,51,50,48,56,33,67,41,57,37,91,89,75,70,46,25,58,41,28,76,75,70,74,45,82,86,76,80,83,81,129

Foldseek 3Di:
DAQEDEDEPDPVCVDPVNVVVCVVVNHHYDYADPVCCCVCVVVVVLVVQLVVQLVVVCVVVVPPSVVCSVVSVVCQQQDQDPVPSDGVVCVVPVDHDDDDDD

Organism: NCBI:txid97028

InterPro domains:
  IPR001584 Integrase, catalytic core [PS50994] (1-96)
  IPR012337 Ribonuclease H-like superfamily [SSF53098] (1-90)
  IPR036397 Ribonuclease H superfamily [G3DSA:3.30.420.10] (1-102)

pLDDT: mean 88.92, std 8.7, range [51.59, 98.06]

Mean predicted aligned error: 5.7 Å